Protein AF-A0A519ZBX0-F1 (afdb_monomer_lite)

Secondary structure (DSSP, 8-state):
-TTTTTPPPEEETTEEE-S-BPPP--TTS-HHHHHHHHHHTTSB-----

pLDDT: mean 90.8, std 6.81, range [70.69, 96.75]

Sequence (49 aa):
MARTGGLRTWHLRGRELLPVVQGGMGVGVSAASLAGTVAGLGGVGTVSA

Structure (mmCIF, N/CA/C/O backbone):
data_AF-A0A519ZBX0-F1
#
_entry.id   AF-A0A519ZBX0-F1
#
loop_
_atom_site.group_PDB
_atom_site.id
_atom_site.type_symbol
_atom_site.label_atom_id
_atom_site.label_alt_id
_atom_site.label_comp_id
_atom_site.label_asym_id
_atom_site.label_entity_id
_atom_site.label_seq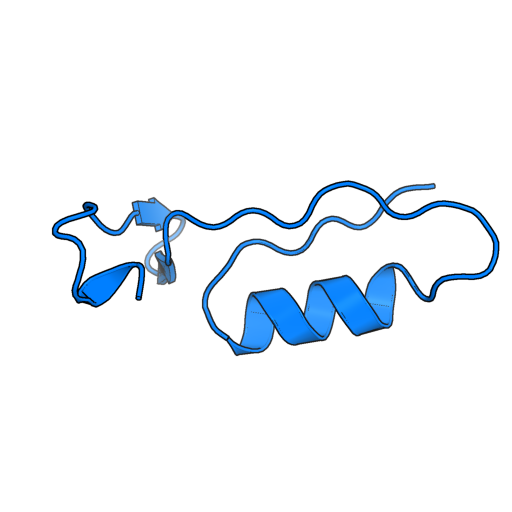_id
_atom_site.pdbx_PDB_ins_code
_atom_site.Cartn_x
_atom_site.Cartn_y
_atom_site.Cartn_z
_atom_site.occupancy
_atom_site.B_iso_or_equiv
_atom_site.auth_seq_id
_atom_site.auth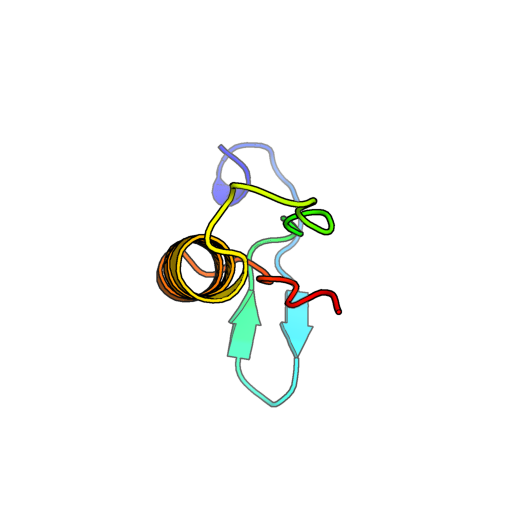_comp_id
_atom_site.auth_asym_id
_atom_site.auth_atom_id
_atom_site.pdbx_PDB_model_num
ATOM 1 N N . MET A 1 1 ? 2.153 3.038 13.737 1.00 71.06 1 MET A N 1
ATOM 2 C CA . MET A 1 1 ? 1.784 4.453 13.959 1.00 71.06 1 MET A CA 1
ATOM 3 C C . MET A 1 1 ? 0.349 4.748 13.558 1.00 71.06 1 MET A C 1
ATOM 5 O O . MET A 1 1 ? -0.414 5.096 14.440 1.00 71.06 1 MET A O 1
ATOM 9 N N . ALA A 1 2 ? -0.072 4.540 12.303 1.00 82.50 2 ALA A N 1
ATOM 10 C CA . ALA A 1 2 ? -1.464 4.817 11.907 1.00 82.50 2 ALA A CA 1
ATOM 11 C C . ALA A 1 2 ? -2.510 4.081 12.777 1.00 82.50 2 ALA A C 1
ATOM 13 O O . ALA A 1 2 ? -3.433 4.703 13.286 1.00 82.50 2 ALA A O 1
ATOM 14 N N . ARG A 1 3 ? -2.300 2.782 13.047 1.00 82.56 3 ARG A N 1
ATOM 15 C CA . ARG A 1 3 ? -3.193 1.969 13.901 1.00 82.56 3 ARG A CA 1
ATOM 16 C C . ARG A 1 3 ? -3.192 2.373 15.379 1.00 82.56 3 ARG A C 1
ATOM 18 O O . ARG A 1 3 ? -4.193 2.219 16.059 1.00 82.56 3 ARG A O 1
ATOM 25 N N . THR A 1 4 ? -2.054 2.845 15.882 1.00 89.50 4 THR A N 1
ATOM 26 C CA . THR A 1 4 ? -1.872 3.201 17.297 1.00 89.50 4 THR A CA 1
ATOM 27 C C . THR A 1 4 ? -2.234 4.658 17.579 1.00 89.50 4 THR A C 1
ATOM 29 O O . THR A 1 4 ? -2.515 5.002 18.716 1.00 89.50 4 THR A O 1
ATOM 32 N N . GLY A 1 5 ? -2.245 5.512 16.553 1.00 88.94 5 GLY A N 1
ATOM 33 C CA . GLY A 1 5 ? -2.567 6.937 16.652 1.00 88.94 5 GLY A CA 1
ATOM 34 C C . GLY A 1 5 ? -4.063 7.256 16.639 1.00 88.94 5 GLY A C 1
ATOM 35 O O . GLY A 1 5 ? -4.418 8.414 16.470 1.00 88.94 5 GLY A O 1
ATOM 36 N N . GLY A 1 6 ? -4.942 6.254 16.760 1.00 91.50 6 GLY A N 1
ATOM 37 C CA . GLY A 1 6 ? -6.397 6.453 16.793 1.00 91.50 6 GLY A CA 1
ATOM 38 C C . GLY A 1 6 ? -7.045 6.753 15.436 1.00 91.50 6 GLY A C 1
ATOM 39 O O . GLY A 1 6 ? -8.238 7.048 15.386 1.00 91.50 6 GLY A O 1
ATOM 40 N N . LEU A 1 7 ? -6.298 6.665 14.329 1.00 93.50 7 LEU A N 1
ATOM 41 C CA . LEU A 1 7 ? -6.863 6.857 12.996 1.00 93.50 7 LEU A CA 1
ATOM 42 C C . LEU A 1 7 ? -7.733 5.657 12.610 1.00 93.50 7 LEU A C 1
ATOM 44 O O . LEU A 1 7 ? -7.322 4.501 12.734 1.00 93.50 7 LEU A O 1
ATOM 48 N N . ARG A 1 8 ? -8.933 5.939 12.099 1.00 94.75 8 ARG A N 1
ATOM 49 C CA . ARG A 1 8 ? -9.853 4.910 11.614 1.00 94.75 8 ARG A CA 1
ATOM 50 C C . ARG A 1 8 ? -9.312 4.290 10.325 1.00 94.75 8 ARG A C 1
ATOM 52 O O . ARG A 1 8 ? -8.980 5.006 9.382 1.00 94.75 8 ARG A O 1
ATOM 59 N N . THR A 1 9 ? -9.255 2.963 10.282 1.00 95.62 9 THR A N 1
ATOM 60 C CA . THR A 1 9 ? -8.933 2.206 9.069 1.00 95.62 9 THR A CA 1
ATOM 61 C C . THR A 1 9 ? -10.048 2.324 8.033 1.00 95.62 9 THR A C 1
ATOM 63 O O . THR A 1 9 ? -11.212 2.578 8.357 1.00 95.62 9 THR A O 1
ATOM 66 N N . TRP A 1 10 ? -9.686 2.174 6.763 1.00 96.69 10 TRP A N 1
ATOM 67 C CA . TRP A 1 10 ? -10.620 2.261 5.643 1.00 96.69 10 TRP A CA 1
ATOM 68 C C . TRP A 1 10 ? -11.034 0.875 5.171 1.00 96.69 10 TRP A C 1
ATOM 70 O O . TRP A 1 10 ? -10.230 -0.049 5.187 1.00 96.69 10 TRP A O 1
ATOM 80 N N . HIS A 1 11 ? -12.272 0.746 4.696 1.00 96.75 11 HIS A N 1
ATOM 81 C CA . HIS A 1 11 ? -12.747 -0.461 4.025 1.00 96.75 11 HIS A CA 1
ATOM 82 C C . HIS A 1 11 ? -13.003 -0.172 2.551 1.00 96.75 11 HIS A C 1
ATOM 84 O O . HIS A 1 11 ? -13.874 0.627 2.212 1.00 96.75 11 HIS A O 1
ATOM 90 N N . LEU A 1 12 ? -12.263 -0.844 1.670 1.00 95.38 12 LEU A N 1
ATOM 91 C CA . LEU A 1 12 ? -12.397 -0.691 0.224 1.00 95.38 12 LEU A CA 1
ATOM 92 C C . LEU A 1 12 ? -12.376 -2.059 -0.452 1.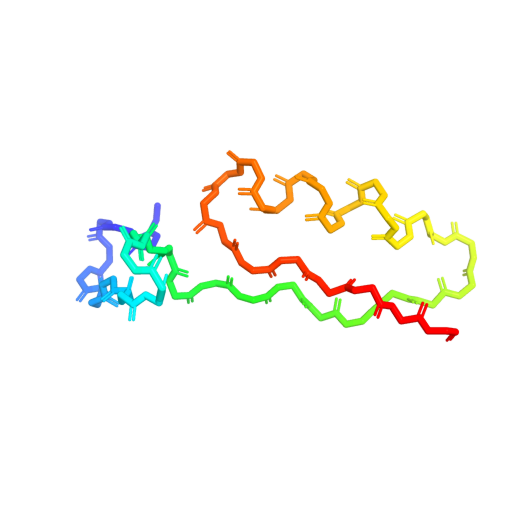00 95.38 12 LEU A C 1
ATOM 94 O O . LEU A 1 12 ? -11.421 -2.818 -0.309 1.00 95.38 12 LEU A O 1
ATOM 98 N N . ARG A 1 13 ? -13.432 -2.371 -1.216 1.00 95.31 13 ARG A N 1
ATOM 99 C CA . ARG A 1 13 ? -13.590 -3.657 -1.926 1.00 95.31 13 ARG A CA 1
ATOM 100 C C . ARG A 1 13 ? -13.353 -4.880 -1.020 1.00 95.31 13 ARG A C 1
ATOM 102 O O . ARG A 1 13 ? -12.691 -5.830 -1.424 1.00 95.31 13 ARG A O 1
ATOM 109 N N . GLY A 1 14 ? -13.856 -4.826 0.214 1.00 95.56 14 GLY A N 1
ATOM 110 C CA . GLY A 1 14 ? -13.710 -5.906 1.198 1.00 95.56 14 GLY A CA 1
ATOM 111 C C . GLY A 1 14 ? -12.323 -6.018 1.842 1.00 95.56 14 GLY A C 1
ATOM 112 O O . GLY A 1 14 ? -12.073 -6.986 2.551 1.00 95.56 14 GLY A O 1
ATOM 113 N N . ARG A 1 15 ? -11.422 -5.054 1.618 1.00 95.06 15 ARG A N 1
ATOM 114 C CA . ARG A 1 15 ? -10.109 -4.988 2.273 1.00 95.06 15 ARG A CA 1
ATOM 115 C C . ARG A 1 15 ? -10.069 -3.874 3.303 1.00 95.06 15 ARG A C 1
ATOM 117 O O . ARG A 1 15 ? -10.557 -2.777 3.034 1.00 95.06 15 ARG A O 1
ATOM 124 N N . GLU A 1 16 ? -9.462 -4.160 4.447 1.00 95.75 16 GLU A N 1
ATOM 125 C CA . GLU A 1 16 ? -9.088 -3.150 5.432 1.00 95.75 16 GLU A CA 1
ATOM 126 C C . GLU A 1 16 ? -7.750 -2.518 5.030 1.00 95.75 16 GLU A C 1
ATOM 128 O O . GLU A 1 16 ? -6.803 -3.222 4.681 1.00 95.75 16 GLU A O 1
ATOM 133 N N . LEU A 1 17 ? -7.679 -1.190 5.051 1.00 96.62 17 LEU A N 1
ATOM 134 C CA . LEU A 1 17 ? -6.513 -0.413 4.650 1.00 96.62 17 LEU A CA 1
ATOM 135 C C . LEU A 1 17 ? -6.135 0.583 5.744 1.00 96.62 17 LEU A C 1
ATOM 137 O O . LEU A 1 17 ? -6.989 1.174 6.415 1.00 96.62 17 LEU A O 1
ATOM 141 N N . LEU A 1 18 ? -4.833 0.812 5.886 1.00 96.62 18 LEU A N 1
ATOM 142 C CA . LEU A 1 18 ? -4.315 1.945 6.634 1.00 96.62 18 LEU A CA 1
ATOM 143 C C . LEU A 1 18 ? -4.719 3.239 5.912 1.00 96.62 18 LEU A C 1
ATOM 145 O O . LEU A 1 18 ? -4.656 3.288 4.682 1.00 96.62 18 LEU A O 1
ATOM 149 N N . PRO A 1 19 ? -5.063 4.309 6.650 1.00 95.31 19 PRO A N 1
ATOM 150 C CA . PRO A 1 19 ? -5.351 5.622 6.074 1.00 95.31 19 PRO A CA 1
ATOM 151 C C . PRO A 1 19 ? -4.045 6.330 5.670 1.00 95.31 19 PRO A C 1
ATOM 153 O O . PRO A 1 19 ? -3.730 7.422 6.135 1.00 95.31 19 PRO A O 1
ATOM 156 N N . VAL A 1 20 ? -3.231 5.652 4.860 1.00 94.75 20 VAL A N 1
ATOM 157 C CA . VAL A 1 20 ? -1.916 6.082 4.383 1.00 94.75 20 VAL A CA 1
ATOM 158 C C . VAL A 1 20 ? -1.890 5.883 2.878 1.00 94.75 20 VAL A C 1
ATOM 160 O O . VAL A 1 20 ? -2.053 4.766 2.383 1.00 94.75 20 VAL A O 1
ATOM 163 N N . VAL A 1 21 ? -1.665 6.975 2.157 1.00 95.19 21 VAL A N 1
ATOM 164 C CA . VAL A 1 21 ? -1.590 6.991 0.699 1.00 95.19 21 VAL A CA 1
ATOM 165 C C . VAL A 1 21 ? -0.197 7.454 0.305 1.00 95.19 21 VAL A C 1
ATOM 167 O O . VAL A 1 21 ? 0.261 8.508 0.744 1.00 95.19 21 VAL A O 1
ATOM 170 N N . GLN A 1 22 ? 0.485 6.661 -0.512 1.00 94.12 22 GLN A N 1
ATOM 171 C CA . GLN A 1 22 ? 1.714 7.088 -1.160 1.00 94.12 22 GLN A CA 1
ATOM 172 C C . GLN A 1 22 ? 1.376 8.105 -2.249 1.00 94.12 22 GLN A C 1
ATOM 174 O O . GLN A 1 22 ? 0.533 7.833 -3.106 1.00 94.12 22 GLN A O 1
ATOM 179 N N . GLY A 1 23 ? 2.059 9.247 -2.258 1.00 90.88 23 GLY A N 1
ATOM 180 C CA . GLY A 1 23 ? 1.991 10.183 -3.380 1.00 90.88 23 GLY A CA 1
ATOM 181 C C . GLY A 1 23 ? 2.538 9.593 -4.689 1.00 90.88 23 GLY A C 1
ATOM 182 O O . GLY A 1 23 ? 3.139 8.513 -4.712 1.00 90.88 23 GLY A O 1
ATOM 183 N N . GLY A 1 24 ? 2.329 10.317 -5.789 1.00 87.50 24 GLY A N 1
ATOM 184 C CA . GLY A 1 24 ? 2.961 9.997 -7.070 1.00 87.50 24 GLY A CA 1
ATOM 185 C C . GLY A 1 24 ? 4.485 10.133 -6.998 1.00 87.50 24 GLY A C 1
ATOM 186 O O . GLY A 1 24 ? 5.001 10.961 -6.246 1.00 87.50 24 GLY A O 1
ATOM 187 N N . MET A 1 25 ? 5.199 9.321 -7.779 1.00 85.56 25 MET A N 1
ATOM 188 C CA . MET A 1 25 ? 6.663 9.347 -7.863 1.00 85.56 25 MET A CA 1
ATOM 189 C C . MET A 1 25 ? 7.109 9.856 -9.233 1.00 85.56 25 MET A C 1
ATOM 191 O O . MET A 1 25 ? 6.518 9.487 -10.242 1.00 85.56 25 MET A O 1
ATOM 195 N N . GLY A 1 26 ? 8.141 10.704 -9.253 1.00 80.06 26 GLY A N 1
ATOM 196 C CA . GLY A 1 26 ? 8.717 11.264 -10.478 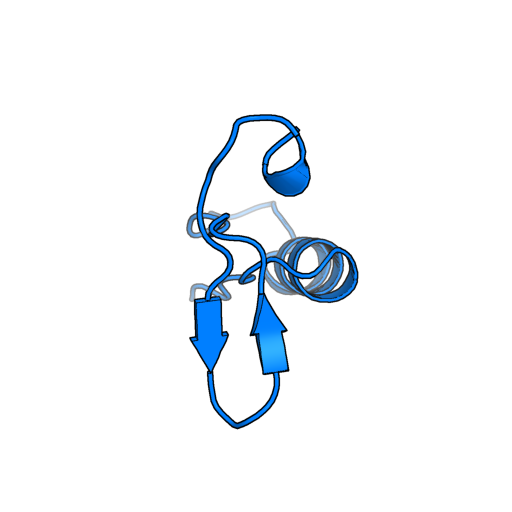1.00 80.06 26 GLY A CA 1
ATOM 197 C C . GLY A 1 26 ? 9.803 10.389 -11.114 1.00 80.06 26 GLY A C 1
ATOM 198 O O . GLY A 1 26 ? 10.099 9.283 -10.657 1.00 80.06 26 GLY A O 1
ATOM 199 N N . VAL A 1 27 ? 10.428 10.925 -12.166 1.00 78.25 27 VAL A N 1
ATOM 200 C CA . VAL A 1 27 ? 11.514 10.270 -12.912 1.00 78.25 27 VAL A CA 1
ATOM 201 C C . VAL A 1 27 ? 12.669 9.843 -11.998 1.00 78.25 27 VAL A C 1
ATOM 203 O O . VAL A 1 27 ? 13.089 10.583 -11.111 1.00 78.25 27 VAL A O 1
ATOM 206 N N . GLY A 1 28 ? 13.187 8.633 -12.215 1.00 79.44 28 GLY A N 1
ATOM 207 C CA . GLY A 1 28 ? 14.292 8.069 -11.430 1.00 79.44 28 GLY A CA 1
ATOM 208 C C . GLY A 1 28 ? 13.874 7.299 -10.172 1.00 79.44 28 GLY A C 1
ATOM 209 O O . GLY A 1 28 ? 14.730 6.680 -9.543 1.00 79.44 28 GLY A O 1
ATOM 210 N N . VAL A 1 29 ? 12.581 7.259 -9.829 1.00 82.94 29 VAL A N 1
ATOM 211 C CA . VAL A 1 29 ? 12.054 6.362 -8.791 1.00 82.94 29 VAL A CA 1
ATOM 212 C C . VAL A 1 29 ? 11.157 5.301 -9.416 1.00 82.94 29 VAL A C 1
ATOM 214 O O . VAL A 1 29 ? 10.277 5.608 -10.216 1.00 82.94 29 VAL A O 1
ATOM 217 N N . SER A 1 30 ? 11.347 4.037 -9.026 1.00 82.88 30 SER A N 1
ATOM 218 C CA . SER A 1 30 ? 10.431 2.963 -9.420 1.00 82.88 30 SER A CA 1
ATOM 219 C C . SER A 1 30 ? 9.075 3.161 -8.740 1.00 82.88 30 SER A C 1
ATOM 221 O O . SER A 1 30 ? 8.854 2.716 -7.608 1.00 82.88 30 SER A O 1
ATOM 223 N N . ALA A 1 31 ? 8.159 3.832 -9.442 1.00 85.19 31 ALA A N 1
ATOM 224 C CA . ALA A 1 31 ? 6.794 4.060 -8.982 1.00 85.19 31 ALA A CA 1
ATOM 225 C C . ALA A 1 31 ? 6.095 2.735 -8.643 1.00 85.19 31 ALA A C 1
ATOM 227 O O . ALA A 1 31 ? 5.449 2.629 -7.606 1.00 85.19 31 ALA A O 1
ATOM 228 N N . ALA A 1 32 ? 6.297 1.699 -9.464 1.00 88.94 32 ALA A N 1
ATOM 229 C CA . ALA A 1 32 ? 5.716 0.380 -9.245 1.00 88.94 32 ALA A CA 1
ATOM 230 C C . ALA A 1 32 ? 6.278 -0.321 -7.996 1.00 88.94 32 ALA A C 1
ATOM 232 O O . ALA A 1 32 ? 5.506 -0.872 -7.212 1.00 88.94 32 ALA A O 1
ATOM 233 N N . SER A 1 33 ? 7.598 -0.289 -7.772 1.00 92.19 33 SER A N 1
ATOM 234 C CA . SER A 1 33 ? 8.199 -0.944 -6.599 1.00 92.19 33 SER A CA 1
ATOM 235 C C . SER A 1 33 ? 7.789 -0.261 -5.297 1.00 92.19 33 SER A C 1
ATOM 237 O O . SER A 1 33 ? 7.456 -0.946 -4.327 1.00 92.19 33 SER A O 1
ATOM 239 N N . LEU A 1 34 ? 7.764 1.077 -5.268 1.00 93.50 34 LEU A N 1
ATOM 240 C CA . LEU A 1 34 ? 7.310 1.802 -4.083 1.00 93.50 34 LEU A CA 1
ATOM 241 C C . LEU A 1 34 ? 5.809 1.584 -3.845 1.00 93.50 34 LEU A C 1
ATOM 243 O O . LEU A 1 34 ? 5.428 1.234 -2.728 1.00 93.50 34 LEU A O 1
ATOM 247 N N . ALA A 1 35 ? 4.987 1.663 -4.900 1.00 94.62 35 ALA A N 1
ATOM 248 C CA . ALA A 1 35 ? 3.547 1.409 -4.814 1.00 94.62 35 ALA A CA 1
ATOM 249 C C . ALA A 1 35 ? 3.243 -0.001 -4.308 1.00 94.62 35 ALA A C 1
ATOM 251 O O . ALA A 1 35 ? 2.401 -0.173 -3.425 1.00 94.62 35 ALA A O 1
ATOM 252 N N . GLY A 1 36 ? 3.966 -1.003 -4.812 1.00 94.75 36 GLY A N 1
ATOM 253 C CA . GLY A 1 36 ? 3.863 -2.381 -4.343 1.00 94.75 36 GLY A CA 1
ATOM 254 C C . GLY A 1 36 ? 4.258 -2.527 -2.874 1.00 94.75 36 GLY A C 1
ATOM 255 O O . GLY A 1 36 ? 3.559 -3.197 -2.117 1.00 94.75 36 GLY A O 1
ATOM 256 N N . THR A 1 37 ? 5.324 -1.848 -2.445 1.00 96.00 37 THR A N 1
ATOM 257 C CA . THR A 1 37 ? 5.774 -1.869 -1.044 1.00 96.00 37 THR A CA 1
ATOM 258 C C . THR A 1 37 ? 4.717 -1.274 -0.114 1.00 96.00 37 THR A C 1
ATOM 260 O O . THR A 1 37 ? 4.368 -1.880 0.897 1.00 96.00 37 THR A O 1
ATOM 263 N N . VAL A 1 38 ? 4.146 -0.119 -0.469 1.00 96.19 38 VAL A N 1
ATOM 264 C CA . VAL A 1 38 ? 3.100 0.535 0.334 1.00 96.19 38 VAL A CA 1
ATOM 265 C C . VAL A 1 38 ? 1.831 -0.313 0.391 1.00 96.19 38 VAL A C 1
ATOM 267 O O . VAL A 1 38 ? 1.264 -0.484 1.471 1.00 96.19 38 VAL A O 1
ATOM 270 N N . ALA A 1 39 ? 1.415 -0.892 -0.738 1.00 95.81 39 ALA A N 1
ATOM 271 C CA . ALA A 1 39 ? 0.278 -1.806 -0.787 1.00 95.81 39 ALA A CA 1
ATOM 272 C C . ALA A 1 39 ? 0.505 -3.066 0.070 1.00 95.81 39 ALA A C 1
ATOM 274 O O . ALA A 1 39 ? -0.396 -3.484 0.794 1.00 95.81 39 ALA A O 1
ATOM 275 N N . GLY A 1 40 ? 1.715 -3.636 0.053 1.00 95.81 40 GLY A N 1
ATOM 276 C CA . GLY A 1 40 ? 2.086 -4.788 0.884 1.00 95.81 40 GLY A CA 1
ATOM 277 C C . GLY A 1 40 ? 2.063 -4.497 2.389 1.00 95.81 40 GLY A C 1
ATOM 278 O O . GLY A 1 40 ? 1.799 -5.393 3.186 1.00 95.81 40 GLY A O 1
ATOM 279 N N . LEU A 1 41 ? 2.265 -3.237 2.780 1.00 95.94 41 LEU A N 1
ATOM 280 C CA . LEU A 1 41 ? 2.153 -2.767 4.166 1.00 95.94 41 LEU A CA 1
ATOM 281 C C . LEU A 1 41 ? 0.720 -2.357 4.560 1.00 95.94 41 LEU A C 1
ATOM 283 O O . LEU A 1 41 ? 0.499 -1.884 5.675 1.00 95.94 41 LEU A O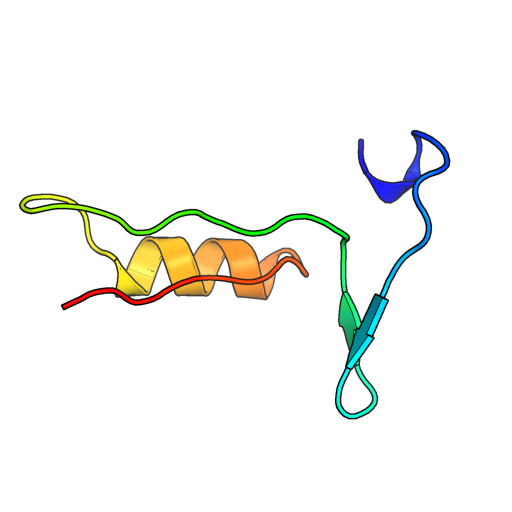 1
ATOM 287 N N . GLY A 1 42 ? -0.256 -2.536 3.664 1.00 95.38 42 GLY A N 1
ATOM 288 C CA . GLY A 1 42 ? -1.670 -2.239 3.905 1.00 95.38 42 GLY A CA 1
ATOM 289 C C . GLY A 1 42 ? 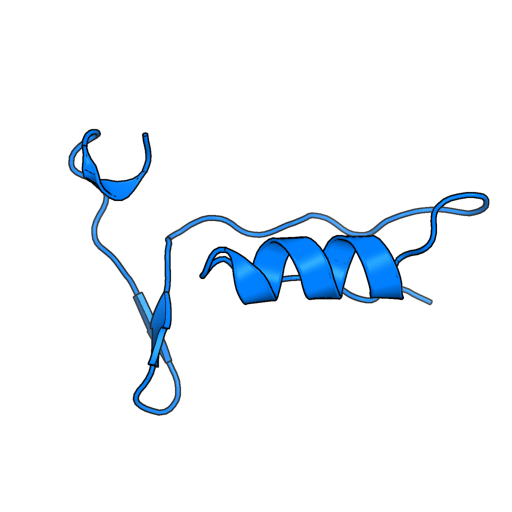-2.075 -0.788 3.640 1.00 95.38 42 GLY A C 1
ATOM 290 O O . GLY A 1 42 ? -3.188 -0.405 3.987 1.00 95.38 42 GLY A O 1
ATOM 291 N N . GLY A 1 43 ? -1.198 0.031 3.057 1.00 95.94 43 GLY A N 1
ATOM 292 C CA . GLY A 1 43 ? -1.540 1.367 2.565 1.00 95.94 43 GLY A CA 1
ATOM 293 C C . GLY A 1 43 ? -2.043 1.345 1.120 1.00 95.94 43 GLY A C 1
ATOM 294 O O . GLY A 1 43 ? -2.273 0.291 0.526 1.00 95.94 43 GLY A O 1
ATOM 295 N N . VAL A 1 44 ? -2.178 2.528 0.527 1.00 96.56 44 VAL A N 1
ATOM 296 C CA . VAL A 1 44 ? -2.515 2.692 -0.894 1.00 96.56 44 VAL A CA 1
ATOM 297 C C . VAL A 1 44 ? -1.280 3.168 -1.653 1.00 96.56 44 VAL A C 1
ATOM 299 O O . VAL A 1 44 ? -0.788 4.269 -1.414 1.00 96.56 44 VAL A O 1
ATOM 302 N N . GLY A 1 45 ? -0.772 2.331 -2.558 1.00 95.12 45 GLY A N 1
ATOM 303 C CA . GLY A 1 45 ? 0.304 2.688 -3.481 1.00 95.12 45 GLY A CA 1
ATOM 304 C C . GLY A 1 45 ? -0.231 3.385 -4.732 1.00 95.12 45 GLY A C 1
ATOM 305 O O . GLY A 1 45 ? -1.251 2.965 -5.278 1.00 95.12 45 GLY A O 1
ATOM 306 N N . THR A 1 46 ? 0.474 4.413 -5.205 1.00 94.38 46 THR A N 1
ATOM 307 C CA . THR A 1 46 ? 0.112 5.157 -6.421 1.00 94.38 46 THR A CA 1
ATOM 308 C C . THR A 1 46 ? 1.139 4.895 -7.514 1.00 94.38 46 THR A C 1
ATOM 310 O O . THR A 1 46 ? 2.339 5.054 -7.293 1.00 94.38 46 THR A O 1
ATOM 313 N N . VAL A 1 47 ? 0.663 4.520 -8.701 1.00 90.62 47 VAL A N 1
ATOM 314 C CA . VAL A 1 47 ? 1.480 4.437 -9.917 1.00 90.62 47 VAL A CA 1
ATOM 315 C C . VAL A 1 47 ? 1.159 5.663 -10.766 1.00 90.62 47 VAL A C 1
ATOM 317 O O . VAL A 1 47 ? -0.005 5.905 -11.081 1.00 90.62 47 VAL A O 1
ATOM 320 N N . SER A 1 48 ? 2.180 6.446 -11.095 1.00 81.19 48 SER A N 1
ATOM 321 C CA . SER A 1 48 ? 2.072 7.643 -11.934 1.00 81.19 48 SER A CA 1
ATOM 322 C C . SER A 1 48 ? 2.804 7.413 -13.255 1.00 81.19 48 SER A C 1
ATOM 324 O O . SER A 1 48 ? 3.733 6.604 -13.298 1.00 81.19 48 SER A O 1
ATOM 326 N N . ALA A 1 49 ? 2.329 8.077 -14.311 1.00 70.69 49 ALA A N 1
ATOM 327 C CA . ALA A 1 49 ? 2.943 8.070 -15.638 1.00 70.69 49 ALA A CA 1
ATOM 328 C C . ALA A 1 49 ? 4.121 9.048 -15.715 1.00 70.69 49 ALA A C 1
ATOM 330 O O . ALA A 1 49 ? 4.055 10.087 -15.017 1.00 70.69 49 ALA A O 1
#

Foldseek 3Di:
DQVVVPHDWDADPNATARADEDDEDDPPDPQPVVQVVQVVVRHGRDYDD

Radius of gyration: 11.85 Å; chains: 1; bounding box: 28×17×33 Å